Protein AF-A0A807LAR4-F1 (afdb_monomer_lite)

Organism: NCBI:txid1300165

Radius of gyration: 22.68 Å; chains: 1; bounding box: 51×41×65 Å

Sequence (176 aa):
MEKLQLFYNDPLEAGLALFAAALLSIFGAFIKDWLLKLFSVFSKGMKARSVASKKRVFKQARFLLRDPVLLSLFTFRAVRSNLLWVTSNILSILLLVYAQQQISNFNFDSITRMSLFEALFANDAEVTVLFYYTFLGSITFLATLTSGYVSSARNRILYKAYTSRLKKLRAGIELP

pLDDT: mean 70.73, std 15.93, range [33.44, 92.69]

Structure (mmCIF, N/CA/C/O backbone):
data_AF-A0A807LAR4-F1
#
_entry.id   AF-A0A807LAR4-F1
#
loop_
_atom_site.group_PDB
_atom_site.id
_atom_site.type_symbol
_atom_site.label_atom_id
_atom_site.label_alt_id
_atom_site.label_comp_id
_atom_site.label_asym_id
_atom_site.label_entity_id
_atom_site.label_seq_id
_atom_site.pdbx_PDB_ins_code
_atom_site.Cartn_x
_atom_site.Cartn_y
_atom_site.Cartn_z
_atom_site.occupancy
_atom_site.B_iso_or_equiv
_atom_site.auth_seq_id
_atom_site.auth_comp_id
_atom_site.auth_asym_id
_atom_site.auth_atom_id
_atom_site.pdbx_PDB_model_num
ATOM 1 N N . MET A 1 1 ? 28.191 -9.740 -21.269 1.00 39.38 1 MET A N 1
ATOM 2 C CA . MET A 1 1 ? 27.280 -10.903 -21.164 1.00 39.38 1 MET A CA 1
ATOM 3 C C . MET A 1 1 ? 27.239 -11.537 -19.768 1.00 39.38 1 MET A C 1
ATOM 5 O O . MET A 1 1 ? 26.193 -12.059 -19.416 1.00 39.38 1 MET A O 1
ATOM 9 N N . GLU A 1 2 ? 28.273 -11.420 -18.924 1.00 33.44 2 GLU A N 1
ATOM 10 C CA . GLU A 1 2 ? 28.273 -12.012 -17.563 1.00 33.44 2 GLU A CA 1
ATOM 11 C C . GLU A 1 2 ? 27.237 -11.419 -16.584 1.00 33.44 2 GLU A C 1
ATOM 13 O O . GLU A 1 2 ? 26.697 -12.136 -15.751 1.00 33.44 2 GLU A O 1
ATOM 18 N N . LYS A 1 3 ? 26.864 -10.135 -16.703 1.00 36.03 3 LYS A N 1
ATOM 19 C CA . LYS A 1 3 ? 25.886 -9.503 -15.784 1.00 36.03 3 LYS A CA 1
ATOM 20 C C . LYS A 1 3 ? 24.414 -9.826 -16.084 1.00 36.03 3 LYS A C 1
ATOM 22 O O . LYS A 1 3 ? 23.555 -9.580 -15.245 1.00 36.03 3 LYS A O 1
ATOM 27 N N . LEU A 1 4 ? 24.128 -10.389 -17.260 1.00 39.31 4 LEU A N 1
ATOM 28 C CA . LEU A 1 4 ? 22.802 -10.892 -17.649 1.00 39.31 4 LEU A CA 1
ATOM 29 C C . LEU A 1 4 ? 22.648 -12.392 -17.353 1.00 39.31 4 LEU A C 1
ATOM 31 O O . LEU A 1 4 ? 21.528 -12.864 -17.187 1.00 39.31 4 LEU A O 1
ATOM 35 N N . GLN A 1 5 ? 23.761 -13.120 -17.211 1.00 37.16 5 GLN A N 1
ATOM 36 C CA . GLN A 1 5 ? 23.760 -14.512 -16.750 1.00 37.16 5 GLN A CA 1
ATOM 37 C C . GLN A 1 5 ? 23.433 -14.643 -15.255 1.00 37.16 5 GLN A C 1
ATOM 39 O O . GLN A 1 5 ? 22.916 -15.678 -14.847 1.00 37.16 5 GLN A O 1
ATOM 44 N N . LEU A 1 6 ? 23.631 -13.588 -14.453 1.00 42.28 6 LEU A N 1
ATOM 45 C CA . LEU A 1 6 ? 23.269 -13.593 -13.029 1.00 42.28 6 LEU A CA 1
ATOM 46 C C . LEU A 1 6 ? 21.756 -13.788 -12.801 1.00 42.28 6 LEU A C 1
ATOM 48 O O . LEU A 1 6 ? 21.346 -14.504 -11.896 1.00 42.28 6 LEU A O 1
ATOM 52 N N . PHE A 1 7 ? 20.912 -13.220 -13.671 1.00 41.19 7 PHE A N 1
ATOM 53 C CA . PHE A 1 7 ? 19.452 -13.345 -13.549 1.00 41.19 7 PHE A CA 1
ATOM 54 C C . PHE A 1 7 ? 18.892 -14.686 -14.040 1.00 41.19 7 PHE A C 1
ATOM 56 O O . PHE A 1 7 ? 17.749 -15.009 -13.723 1.00 41.19 7 PHE A O 1
ATOM 63 N N . TYR A 1 8 ? 19.669 -15.457 -14.807 1.00 42.44 8 TYR A N 1
ATOM 64 C CA . TYR A 1 8 ? 19.252 -16.767 -15.316 1.00 42.44 8 TYR A CA 1
ATOM 65 C C . TYR A 1 8 ? 19.797 -17.929 -14.468 1.00 42.44 8 TYR A C 1
ATOM 67 O O . TYR A 1 8 ? 19.174 -18.986 -14.425 1.00 42.44 8 TYR A O 1
ATOM 75 N N . ASN A 1 9 ? 20.920 -17.727 -13.765 1.00 41.62 9 ASN A N 1
ATOM 76 C CA . ASN A 1 9 ? 21.595 -18.787 -13.010 1.00 41.62 9 ASN A CA 1
ATOM 77 C C . ASN A 1 9 ? 21.201 -18.868 -11.526 1.00 41.62 9 ASN A C 1
ATOM 79 O O . ASN A 1 9 ? 21.245 -19.965 -10.981 1.00 41.62 9 ASN A O 1
ATOM 83 N N . ASP A 1 10 ? 20.749 -17.778 -10.892 1.00 42.00 10 ASP A N 1
ATOM 84 C CA . ASP A 1 10 ? 20.367 -17.791 -9.472 1.00 42.00 10 ASP A CA 1
ATOM 85 C C . ASP A 1 10 ? 18.949 -17.235 -9.239 1.00 42.00 10 ASP A C 1
ATOM 87 O O . ASP A 1 10 ? 18.764 -16.072 -8.860 1.00 42.00 10 ASP A O 1
ATOM 91 N N . PRO A 1 11 ? 17.895 -18.066 -9.395 1.00 44.12 11 PRO A N 1
ATOM 92 C CA . PRO A 1 11 ? 16.518 -17.692 -9.048 1.00 44.12 11 PRO A CA 1
ATOM 93 C C . PRO A 1 11 ? 16.366 -17.250 -7.580 1.00 44.12 11 PRO A C 1
ATOM 95 O O . PRO A 1 11 ? 15.403 -16.563 -7.234 1.00 44.12 11 PRO A O 1
ATOM 98 N N . LEU A 1 12 ? 17.334 -17.593 -6.723 1.00 38.41 12 LEU A N 1
ATOM 99 C CA . LEU A 1 12 ? 17.445 -17.119 -5.345 1.00 38.41 12 LEU A CA 1
ATOM 100 C C . LEU A 1 12 ? 17.790 -15.629 -5.240 1.00 38.41 12 LEU A C 1
ATOM 102 O O . LEU A 1 12 ? 17.224 -14.961 -4.380 1.00 38.41 12 LEU A O 1
ATOM 106 N N . GLU A 1 13 ? 18.646 -15.077 -6.103 1.00 40.47 13 GLU A N 1
ATOM 107 C CA . GLU A 1 13 ? 18.994 -13.649 -6.079 1.00 40.47 13 GLU A CA 1
ATOM 108 C C . GLU A 1 13 ? 17.882 -12.780 -6.668 1.00 40.47 13 GLU A C 1
ATOM 110 O O . GLU A 1 13 ? 17.536 -11.747 -6.096 1.00 40.47 13 GLU A O 1
ATOM 115 N N . ALA A 1 14 ? 17.244 -13.229 -7.751 1.00 43.12 14 ALA A N 1
ATOM 116 C CA . ALA A 1 14 ? 16.042 -12.584 -8.280 1.00 43.12 14 ALA A CA 1
ATOM 117 C C . ALA A 1 14 ? 14.880 -12.660 -7.270 1.00 43.12 14 ALA A C 1
ATOM 119 O O . ALA A 1 14 ? 14.159 -11.680 -7.059 1.00 43.12 14 ALA A O 1
ATOM 120 N N . GLY A 1 15 ? 14.744 -13.802 -6.586 1.00 39.16 15 GLY A N 1
ATOM 121 C CA . GLY A 1 15 ? 13.824 -13.993 -5.469 1.00 39.16 15 GLY A CA 1
ATOM 122 C C . GLY A 1 15 ? 14.132 -13.063 -4.296 1.00 39.16 15 GLY A C 1
ATOM 123 O O . GLY A 1 15 ? 13.219 -12.424 -3.786 1.00 39.16 15 GLY A O 1
ATOM 124 N N . LEU A 1 16 ? 15.402 -12.912 -3.912 1.00 42.78 16 LEU A N 1
ATOM 125 C CA . LEU A 1 16 ? 15.862 -11.999 -2.861 1.00 42.78 16 LEU A CA 1
ATOM 126 C C . LEU A 1 16 ? 15.694 -10.532 -3.245 1.00 42.78 16 LEU A C 1
ATOM 128 O O . LEU A 1 16 ? 15.330 -9.741 -2.385 1.00 42.78 16 LEU A O 1
ATOM 132 N N . ALA A 1 17 ? 15.889 -10.154 -4.507 1.00 46.84 17 ALA A N 1
ATOM 133 C CA . ALA A 1 17 ? 15.644 -8.801 -4.995 1.00 46.84 17 ALA A CA 1
ATOM 134 C C . ALA A 1 17 ? 14.144 -8.470 -4.989 1.00 46.84 17 ALA A C 1
ATOM 136 O O . ALA A 1 17 ? 13.753 -7.393 -4.541 1.00 46.84 17 ALA A O 1
ATOM 137 N N . LEU A 1 18 ? 13.287 -9.414 -5.392 1.00 48.84 18 LEU A N 1
ATOM 138 C CA . LEU A 1 18 ? 11.831 -9.301 -5.259 1.00 48.84 18 LEU A CA 1
ATOM 139 C C . LEU A 1 18 ? 11.396 -9.267 -3.790 1.00 48.84 18 LEU A C 1
ATOM 141 O O . LEU A 1 18 ? 10.512 -8.491 -3.433 1.00 48.84 18 LEU A O 1
ATOM 145 N N . PHE A 1 19 ? 12.039 -10.049 -2.922 1.00 44.75 19 PHE A N 1
ATOM 146 C CA . PHE A 1 19 ? 11.781 -10.066 -1.484 1.00 44.75 19 PHE A CA 1
ATOM 147 C C . PHE A 1 19 ? 12.266 -8.777 -0.808 1.00 44.75 19 PHE A C 1
ATOM 149 O O . PHE A 1 19 ? 11.570 -8.232 0.042 1.00 44.75 19 PHE A O 1
ATOM 156 N N . ALA A 1 20 ? 13.408 -8.230 -1.225 1.00 47.91 20 ALA A N 1
ATOM 157 C CA . ALA A 1 20 ? 13.960 -6.961 -0.764 1.00 47.91 20 ALA A CA 1
ATOM 158 C C . ALA A 1 20 ? 13.121 -5.778 -1.259 1.00 47.91 20 ALA A C 1
ATOM 160 O O . ALA A 1 20 ? 12.859 -4.859 -0.488 1.00 47.91 20 ALA A O 1
ATOM 161 N N . ALA A 1 21 ? 12.628 -5.820 -2.499 1.00 53.03 21 ALA A N 1
ATOM 162 C CA . ALA A 1 21 ? 11.689 -4.841 -3.037 1.00 53.03 21 ALA A CA 1
ATOM 163 C C . ALA A 1 21 ? 10.324 -4.930 -2.339 1.00 53.03 21 ALA A C 1
ATOM 165 O O . ALA A 1 21 ? 9.753 -3.902 -1.980 1.00 53.03 21 ALA A O 1
ATOM 166 N N . ALA A 1 22 ? 9.827 -6.137 -2.049 1.00 50.44 22 ALA A N 1
ATOM 167 C CA . ALA A 1 22 ? 8.629 -6.350 -1.241 1.00 50.44 22 ALA A CA 1
ATOM 168 C C . ALA A 1 22 ? 8.824 -5.864 0.206 1.00 50.44 22 ALA A C 1
ATOM 170 O O . ALA A 1 22 ? 7.928 -5.230 0.762 1.00 50.44 22 ALA A O 1
ATOM 171 N N . LEU A 1 23 ? 10.001 -6.075 0.802 1.00 44.38 23 LEU A N 1
ATOM 172 C CA . LEU A 1 23 ? 10.368 -5.540 2.114 1.00 44.38 23 LEU A CA 1
ATOM 173 C C . LEU A 1 23 ? 10.438 -4.011 2.084 1.00 44.38 23 LEU A C 1
ATOM 175 O O . LEU A 1 23 ? 9.785 -3.375 2.904 1.00 44.38 23 LEU A O 1
ATOM 179 N N . LEU A 1 24 ? 11.125 -3.398 1.118 1.00 53.25 24 LEU A N 1
ATOM 180 C CA . LEU A 1 24 ? 11.156 -1.942 0.902 1.00 53.25 24 LEU A CA 1
ATOM 181 C C . LEU A 1 24 ? 9.747 -1.366 0.688 1.00 53.25 24 LEU A C 1
ATOM 183 O O . LEU A 1 24 ? 9.411 -0.308 1.223 1.00 53.25 24 LEU A O 1
ATOM 187 N N . SER A 1 25 ? 8.888 -2.107 -0.010 1.00 51.38 25 SER A N 1
ATOM 188 C CA . SER A 1 25 ? 7.476 -1.800 -0.224 1.00 51.38 25 SER A CA 1
ATOM 189 C C . SER A 1 25 ? 6.682 -1.839 1.095 1.00 51.38 25 SER A C 1
ATOM 191 O O . SER A 1 25 ? 5.935 -0.905 1.399 1.00 51.38 25 SER A O 1
ATOM 193 N N . ILE A 1 26 ? 6.898 -2.848 1.950 1.00 50.59 26 ILE A N 1
ATOM 194 C CA . ILE A 1 26 ? 6.344 -2.933 3.317 1.00 50.59 26 ILE A CA 1
ATOM 195 C C . ILE A 1 26 ? 6.881 -1.789 4.200 1.00 50.59 26 ILE A C 1
ATOM 197 O O . ILE A 1 26 ? 6.123 -1.171 4.959 1.00 50.59 26 ILE A O 1
ATOM 201 N N . PHE A 1 27 ? 8.160 -1.437 4.057 1.00 46.22 27 PHE A N 1
ATOM 202 C CA . PHE A 1 27 ? 8.804 -0.343 4.780 1.00 46.22 27 PHE A CA 1
ATOM 203 C C . PHE A 1 27 ? 8.335 1.043 4.326 1.00 46.22 27 PHE A C 1
ATOM 205 O O . PHE A 1 27 ? 8.424 1.970 5.122 1.00 46.22 27 PHE A O 1
ATOM 212 N N . GLY A 1 28 ? 7.733 1.224 3.147 1.00 50.94 28 GLY A N 1
ATOM 213 C CA . GLY A 1 28 ? 7.197 2.525 2.711 1.00 50.94 28 GLY A CA 1
ATOM 214 C C . GLY A 1 28 ? 6.142 3.115 3.666 1.00 50.94 28 GLY A C 1
ATOM 215 O O . GLY A 1 28 ? 6.111 4.323 3.925 1.00 50.94 28 GLY A O 1
ATOM 216 N N . ALA A 1 29 ? 5.315 2.264 4.284 1.00 52.81 29 ALA A N 1
ATOM 217 C CA . ALA A 1 29 ? 4.370 2.681 5.324 1.00 52.81 29 ALA A CA 1
ATOM 218 C C . ALA A 1 29 ? 5.070 3.052 6.646 1.00 52.81 29 ALA A C 1
ATOM 220 O O . ALA A 1 29 ? 4.631 3.976 7.337 1.00 52.81 29 ALA A O 1
ATOM 221 N N . PHE A 1 30 ? 6.162 2.353 6.969 1.00 51.50 30 PHE A N 1
ATOM 222 C CA . PHE A 1 30 ? 6.980 2.571 8.160 1.00 51.50 30 PHE A CA 1
ATOM 223 C C . PHE A 1 30 ? 7.825 3.845 8.036 1.00 51.50 30 PHE A C 1
ATOM 225 O O . PHE A 1 30 ? 7.841 4.650 8.960 1.00 51.50 30 PHE A O 1
ATOM 232 N N . ILE A 1 31 ? 8.432 4.085 6.871 1.00 57.72 31 ILE A N 1
ATOM 233 C CA . ILE A 1 31 ? 9.234 5.266 6.528 1.00 57.72 31 ILE A CA 1
ATOM 234 C C . ILE A 1 31 ? 8.385 6.526 6.621 1.00 57.72 31 ILE A C 1
ATOM 236 O O . ILE A 1 31 ? 8.815 7.499 7.224 1.00 57.72 31 ILE A O 1
ATOM 240 N N . LYS A 1 32 ? 7.148 6.519 6.112 1.00 61.94 32 LYS A N 1
ATOM 241 C CA . LYS A 1 32 ? 6.257 7.680 6.239 1.00 61.94 32 LYS A CA 1
ATOM 242 C C . LYS A 1 32 ? 5.935 8.010 7.699 1.00 61.94 32 LYS A C 1
ATOM 244 O O . LYS A 1 32 ? 5.949 9.179 8.076 1.00 61.94 32 LYS A O 1
ATOM 249 N N . ASP A 1 33 ? 5.636 7.006 8.521 1.00 58.44 33 ASP A N 1
ATOM 250 C CA . ASP A 1 33 ? 5.311 7.213 9.938 1.00 58.44 33 ASP A CA 1
ATOM 251 C C . ASP A 1 33 ? 6.557 7.534 10.778 1.00 58.44 33 ASP A C 1
ATOM 253 O O . ASP A 1 33 ? 6.463 8.287 11.750 1.00 58.44 33 ASP A O 1
ATOM 257 N N . TRP A 1 34 ? 7.722 7.024 10.379 1.00 60.28 34 TRP A N 1
ATOM 258 C CA . TRP A 1 34 ? 9.025 7.352 10.946 1.00 60.28 34 TRP A CA 1
ATOM 259 C C . TRP A 1 34 ? 9.451 8.775 10.583 1.00 60.28 34 TRP A C 1
ATOM 261 O O . TRP A 1 34 ? 9.736 9.543 11.490 1.00 60.28 34 TRP A O 1
ATOM 271 N N . LEU A 1 35 ? 9.361 9.185 9.314 1.00 61.16 35 LEU A N 1
ATOM 272 C CA . LEU A 1 35 ? 9.586 10.561 8.8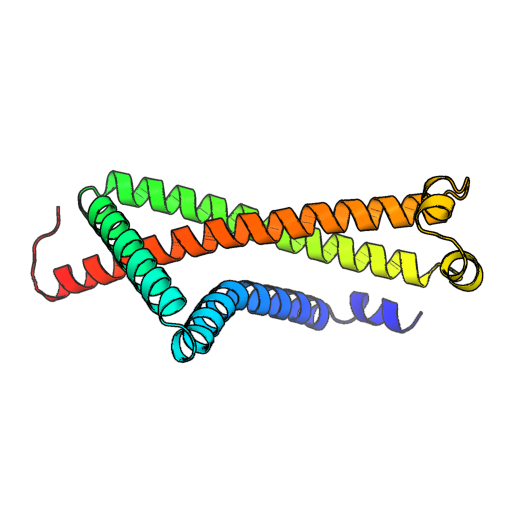55 1.00 61.16 35 LEU A CA 1
ATOM 273 C C . LEU A 1 35 ? 8.617 11.528 9.532 1.00 61.16 35 LEU A C 1
ATOM 275 O O . LEU A 1 35 ? 9.032 12.562 10.038 1.00 61.16 35 LEU A O 1
ATOM 279 N N . LEU A 1 36 ? 7.326 11.191 9.619 1.00 63.81 36 LEU A N 1
ATOM 280 C CA . LEU A 1 36 ? 6.361 12.016 10.346 1.00 63.81 36 LEU A CA 1
ATOM 281 C C . LEU A 1 36 ? 6.702 12.116 11.834 1.00 63.81 36 LEU A C 1
ATOM 283 O O . LEU A 1 36 ? 6.510 13.185 12.402 1.00 63.81 36 LEU A O 1
ATOM 287 N N . LYS A 1 37 ? 7.204 11.052 12.474 1.00 62.31 37 LYS A N 1
ATOM 288 C CA . LYS A 1 37 ? 7.715 11.120 13.852 1.00 62.31 37 LYS A CA 1
ATOM 289 C C . LYS A 1 37 ? 8.956 12.007 13.937 1.00 62.31 37 LYS A C 1
ATOM 291 O O . LYS A 1 37 ? 8.966 12.895 14.784 1.00 62.31 37 LYS A O 1
ATOM 296 N N . LEU A 1 38 ? 9.924 11.822 13.042 1.00 61.94 38 LEU A N 1
ATOM 297 C CA . LEU A 1 38 ? 11.171 12.582 12.966 1.00 61.94 38 LEU A CA 1
ATOM 298 C C . LEU A 1 38 ? 10.876 14.078 12.822 1.00 61.94 38 LEU A C 1
ATOM 300 O O . LEU A 1 38 ? 11.250 14.881 13.668 1.00 61.94 38 LEU A O 1
ATOM 304 N N . PHE A 1 39 ? 10.076 14.448 11.825 1.00 57.81 39 PHE A N 1
ATOM 305 C CA . PHE A 1 39 ? 9.687 15.831 11.579 1.00 57.81 39 PHE A CA 1
ATOM 306 C C . PHE A 1 39 ? 8.689 16.379 12.608 1.00 57.81 39 PHE A C 1
ATOM 308 O O . PHE A 1 39 ? 8.624 17.589 12.827 1.00 57.81 39 PHE A O 1
ATOM 315 N N . SER A 1 40 ? 7.922 15.521 13.293 1.00 56.62 40 SER A N 1
ATOM 316 C CA . SER A 1 40 ? 7.081 15.971 14.407 1.00 56.62 40 SER A CA 1
ATOM 317 C C . SER A 1 40 ? 7.898 16.446 15.603 1.00 56.62 40 SER A C 1
ATOM 319 O O . SER A 1 40 ? 7.371 17.227 16.384 1.00 56.62 40 SER A O 1
ATOM 321 N N . VAL A 1 41 ? 9.165 16.045 15.751 1.00 62.78 41 VAL A N 1
ATOM 322 C CA . VAL A 1 41 ? 10.055 16.614 16.777 1.00 62.78 41 VAL A CA 1
ATOM 323 C C . VAL A 1 41 ? 10.314 18.098 16.493 1.00 62.78 41 VAL A C 1
ATOM 325 O O . VAL A 1 41 ? 10.309 18.899 17.424 1.00 62.78 41 VAL A O 1
ATOM 328 N N . PHE A 1 42 ? 10.404 18.476 15.215 1.00 64.31 42 PHE A N 1
ATOM 329 C CA . PHE A 1 42 ? 10.797 19.818 14.776 1.00 64.31 42 PHE A CA 1
ATOM 330 C C . PHE A 1 42 ? 9.629 20.778 14.488 1.00 64.31 42 PHE A C 1
ATOM 332 O O . PHE A 1 42 ? 9.830 21.988 14.489 1.00 64.31 42 PHE A O 1
ATOM 339 N N . SER A 1 43 ? 8.397 20.294 14.269 1.00 71.88 43 SER A N 1
ATOM 340 C CA . SER A 1 43 ? 7.269 21.161 13.881 1.00 71.88 43 SER A CA 1
ATOM 341 C C . SER A 1 43 ? 5.968 20.898 14.649 1.00 71.88 43 SER A C 1
ATOM 343 O O . SER A 1 43 ? 5.379 19.811 14.589 1.00 71.88 43 SER A O 1
ATOM 345 N N . LYS A 1 44 ? 5.438 21.948 15.303 1.00 73.62 44 LYS A N 1
ATOM 346 C CA . LYS A 1 44 ? 4.109 21.945 15.955 1.00 73.62 44 LYS A CA 1
ATOM 347 C C . LYS A 1 44 ? 2.981 21.622 14.962 1.00 73.62 44 LYS A C 1
ATOM 349 O O . LYS A 1 44 ? 2.056 20.885 15.304 1.00 73.62 44 LYS A O 1
ATOM 354 N N . GLY A 1 45 ? 3.085 22.095 13.716 1.00 73.94 45 GLY A N 1
ATOM 355 C CA . GLY A 1 45 ? 2.102 21.816 12.662 1.00 73.94 45 GLY A CA 1
ATOM 356 C C . GLY A 1 45 ? 2.057 20.336 12.269 1.00 73.94 45 GLY A C 1
ATOM 357 O O . GLY A 1 45 ? 0.981 19.765 12.068 1.00 73.94 45 GLY A O 1
ATOM 358 N N . MET A 1 46 ? 3.213 19.669 12.240 1.00 71.00 46 MET A N 1
ATOM 359 C CA . MET A 1 46 ? 3.290 18.236 11.940 1.00 71.00 46 MET A CA 1
ATOM 360 C C . MET A 1 46 ? 2.792 17.370 13.100 1.00 71.00 46 MET A C 1
ATOM 362 O O . MET A 1 46 ? 2.095 16.378 12.858 1.00 71.00 46 MET A O 1
ATOM 366 N N . LYS A 1 47 ? 3.029 17.785 14.356 1.00 73.81 47 LYS A N 1
ATOM 367 C CA . LYS A 1 47 ? 2.382 17.173 15.534 1.00 73.81 47 LYS A CA 1
ATOM 368 C C . LYS A 1 47 ? 0.854 17.235 15.423 1.00 73.81 47 LYS A C 1
ATOM 370 O O . LYS A 1 47 ? 0.196 16.204 15.571 1.00 73.81 47 LYS A O 1
ATOM 375 N N . ALA A 1 48 ? 0.290 18.400 15.095 1.00 79.44 48 ALA A N 1
ATOM 376 C CA . ALA A 1 48 ? -1.158 18.574 14.953 1.00 79.44 48 ALA A CA 1
ATOM 377 C C . ALA A 1 48 ? -1.755 17.669 13.856 1.00 79.44 48 ALA A C 1
ATOM 379 O O . ALA A 1 48 ? -2.746 16.972 14.096 1.00 79.44 48 ALA A O 1
ATOM 380 N N . ARG A 1 49 ? -1.111 17.590 12.681 1.00 78.56 49 ARG A N 1
ATOM 381 C CA . ARG A 1 49 ? -1.527 16.689 11.587 1.00 78.56 49 ARG A CA 1
ATOM 382 C C . ARG A 1 49 ? -1.477 15.212 11.989 1.00 78.56 49 ARG A C 1
ATOM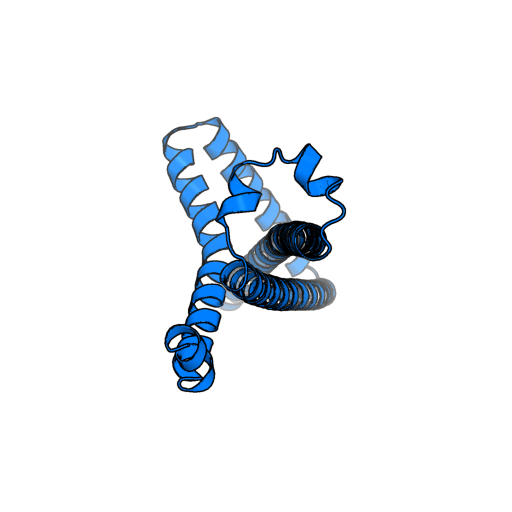 384 O O . ARG A 1 49 ? -2.405 14.464 11.681 1.00 78.56 49 ARG A O 1
ATOM 391 N N . SER A 1 50 ? -0.436 14.791 12.709 1.00 77.81 50 SER A N 1
ATOM 392 C CA . SER A 1 50 ? -0.310 13.417 13.215 1.00 77.81 50 SER A CA 1
ATOM 393 C C . SER A 1 50 ? -1.452 13.055 14.172 1.00 77.81 50 SER A C 1
ATOM 395 O O . SER A 1 50 ? -2.090 12.010 14.021 1.00 77.81 50 SER A O 1
ATOM 397 N N . VAL A 1 51 ? -1.783 13.946 15.114 1.00 83.12 51 VAL A N 1
ATOM 398 C CA . VAL A 1 51 ? -2.900 13.750 16.054 1.00 83.12 51 VAL A CA 1
ATOM 399 C C . VAL A 1 51 ? -4.241 13.686 15.321 1.00 83.12 51 VAL A C 1
ATOM 401 O O . VAL A 1 51 ? -5.038 12.783 15.588 1.00 83.12 51 VAL A O 1
ATOM 404 N N . ALA A 1 52 ? -4.489 14.589 14.370 1.00 84.38 52 ALA A N 1
ATOM 405 C CA . ALA A 1 52 ? -5.714 14.592 13.571 1.00 84.38 52 ALA A CA 1
ATOM 406 C C . ALA A 1 52 ? -5.880 13.291 12.764 1.00 84.38 52 ALA A C 1
ATOM 408 O O . ALA A 1 52 ? -6.958 12.693 12.763 1.00 84.38 52 ALA A O 1
ATOM 409 N N . SER A 1 53 ? -4.798 12.803 12.149 1.00 82.06 53 SER A N 1
ATOM 410 C CA . SER A 1 53 ? -4.780 11.525 11.429 1.00 82.06 53 SER A CA 1
ATOM 411 C C . SER A 1 53 ? -5.122 10.348 12.350 1.00 82.06 53 SER A C 1
ATOM 413 O O . SER A 1 53 ? -6.035 9.573 12.057 1.00 82.06 53 SER A O 1
ATOM 415 N N . LYS A 1 54 ? -4.485 10.262 13.528 1.00 83.62 54 LYS A N 1
ATOM 416 C CA . LYS A 1 54 ? -4.784 9.223 14.530 1.00 83.62 54 LYS A CA 1
ATOM 417 C C . LYS A 1 54 ? -6.246 9.258 14.980 1.00 83.62 54 LYS A C 1
ATOM 419 O O . LYS A 1 54 ? -6.878 8.204 15.064 1.00 83.62 54 LYS A O 1
ATOM 424 N N . LYS A 1 55 ? -6.802 10.451 15.232 1.00 88.31 55 LYS A N 1
ATOM 425 C CA . LYS A 1 55 ? -8.224 10.623 15.583 1.00 88.31 55 LYS A CA 1
ATOM 426 C C . LYS A 1 55 ? -9.144 10.120 14.467 1.00 88.31 55 LYS A C 1
ATOM 428 O O . LYS A 1 55 ? -10.107 9.411 14.756 1.00 88.31 55 LYS A O 1
ATOM 433 N N . ARG A 1 56 ? -8.836 10.426 13.201 1.00 88.81 56 ARG A N 1
ATOM 434 C CA . ARG A 1 56 ? -9.613 9.956 12.040 1.00 88.81 56 ARG A CA 1
ATOM 435 C C . ARG A 1 56 ? -9.597 8.430 11.929 1.00 88.81 56 ARG A C 1
ATOM 437 O O . ARG A 1 56 ? -10.669 7.833 11.844 1.00 88.81 56 ARG A O 1
ATOM 444 N N . VAL A 1 57 ? -8.418 7.807 12.009 1.00 88.12 57 VAL A N 1
ATOM 445 C CA . VAL A 1 57 ? -8.270 6.339 11.976 1.00 88.12 57 VAL A CA 1
ATOM 446 C C . VAL A 1 57 ? -9.071 5.690 13.101 1.00 88.12 57 VAL A C 1
ATOM 448 O O . VAL A 1 57 ? -9.787 4.718 12.879 1.00 88.12 57 VAL A O 1
ATOM 451 N N . PHE A 1 58 ? -9.012 6.253 14.307 1.00 89.38 58 PHE A N 1
ATOM 452 C CA . PHE A 1 58 ? -9.757 5.737 15.449 1.00 89.38 58 PHE A CA 1
ATOM 453 C C . PHE A 1 58 ? -11.279 5.843 15.275 1.00 89.38 58 PHE A C 1
ATOM 455 O O . PHE A 1 58 ? -11.996 4.898 15.601 1.00 89.38 58 PHE A O 1
ATOM 462 N N . LYS A 1 59 ? -11.777 6.962 14.729 1.00 90.06 59 LYS A N 1
ATOM 463 C CA . LYS A 1 59 ? -13.207 7.149 14.431 1.00 90.06 59 LYS A CA 1
ATOM 464 C C . LYS A 1 59 ? -13.698 6.124 13.404 1.00 90.06 59 LYS A C 1
ATOM 466 O O . LYS A 1 59 ? -14.740 5.513 13.617 1.00 90.06 59 LYS A O 1
ATOM 471 N N . GLN A 1 60 ? -12.929 5.898 12.340 1.00 90.12 60 GLN A N 1
ATOM 472 C CA . GLN A 1 60 ? -13.251 4.908 11.307 1.00 90.12 60 GLN A CA 1
ATOM 473 C C . GLN A 1 60 ? -13.199 3.475 11.845 1.00 90.12 60 GLN A C 1
ATOM 475 O O . GLN A 1 60 ? -14.124 2.705 11.614 1.00 90.12 60 GLN A O 1
ATOM 480 N N . ALA A 1 61 ? -12.180 3.133 12.634 1.00 89.31 61 ALA A N 1
ATOM 481 C CA . ALA A 1 61 ? -12.084 1.823 13.272 1.00 89.31 61 ALA A CA 1
ATOM 482 C C . ALA A 1 61 ? -13.265 1.553 14.219 1.00 89.31 61 ALA A C 1
ATOM 484 O O . ALA A 1 61 ? -13.835 0.468 14.198 1.00 89.31 61 ALA A O 1
ATOM 485 N N . ARG A 1 62 ? -13.681 2.547 15.020 1.00 89.50 62 ARG A N 1
ATOM 486 C CA . ARG A 1 62 ? -14.875 2.427 15.872 1.00 89.50 62 ARG A CA 1
ATOM 487 C C . ARG A 1 62 ? -16.153 2.232 15.067 1.00 89.50 62 ARG A C 1
ATOM 489 O O . ARG A 1 62 ? -16.999 1.468 15.507 1.00 89.50 62 ARG A O 1
ATOM 496 N N . PHE A 1 63 ? -16.295 2.922 13.937 1.00 90.38 63 PHE A N 1
ATOM 497 C CA . PHE A 1 63 ? -17.443 2.753 13.048 1.00 90.38 63 PHE A CA 1
ATOM 498 C C . PHE A 1 63 ? -17.514 1.324 12.498 1.00 90.38 63 PHE A C 1
ATOM 500 O O . PHE A 1 63 ? -18.556 0.692 12.605 1.00 90.38 63 PHE A O 1
ATOM 507 N N . LEU A 1 64 ? -16.389 0.782 12.022 1.00 89.88 64 LEU A N 1
ATOM 508 C CA . LEU A 1 64 ? -16.317 -0.591 11.508 1.00 89.88 64 LEU A CA 1
ATOM 509 C C . LEU A 1 64 ? -16.591 -1.656 12.576 1.00 89.88 64 LEU A C 1
ATOM 511 O O . LEU A 1 64 ? -17.082 -2.724 12.254 1.00 89.88 64 LEU A O 1
ATOM 515 N N . LEU A 1 65 ? -16.285 -1.383 13.845 1.00 87.19 65 LEU A N 1
ATOM 516 C CA . LEU A 1 65 ? -16.553 -2.322 14.938 1.00 87.19 65 LEU A CA 1
ATOM 517 C C . LEU A 1 65 ? -18.020 -2.392 15.369 1.00 87.19 65 LEU A C 1
ATOM 519 O O . LEU A 1 65 ? -18.337 -3.231 16.206 1.00 87.19 65 LEU A O 1
ATOM 523 N N . ARG A 1 66 ? -18.886 -1.497 14.881 1.00 86.81 66 ARG A N 1
ATOM 524 C CA . ARG A 1 66 ? -20.316 -1.519 15.222 1.00 86.81 66 ARG A CA 1
ATOM 525 C C . ARG A 1 66 ? -21.087 -2.591 14.462 1.00 86.81 66 ARG A C 1
ATOM 527 O O . ARG A 1 66 ? -22.119 -3.013 14.956 1.00 86.81 66 ARG A O 1
ATOM 534 N N . ASP A 1 67 ? -20.598 -2.985 13.290 1.00 87.88 67 ASP A N 1
ATOM 535 C CA . ASP A 1 67 ? -21.283 -3.916 12.401 1.00 87.88 67 ASP A CA 1
ATOM 536 C C . ASP A 1 67 ? -20.262 -4.897 11.786 1.00 87.88 67 ASP A C 1
ATOM 538 O O . ASP A 1 67 ? -19.350 -4.467 11.061 1.00 87.88 67 ASP A O 1
ATOM 542 N N . PRO A 1 68 ? -20.382 -6.210 12.059 1.00 85.06 68 PRO A N 1
ATOM 543 C CA . PRO A 1 68 ? -19.473 -7.215 11.518 1.00 85.06 68 PRO A CA 1
ATOM 544 C C . PRO A 1 68 ? -19.522 -7.307 9.984 1.00 85.06 68 PRO A C 1
ATOM 546 O O . PRO A 1 68 ? -18.493 -7.596 9.363 1.00 85.06 68 PRO A O 1
ATOM 549 N N . VAL A 1 69 ? -20.660 -7.002 9.352 1.00 90.19 69 VAL A N 1
ATOM 550 C CA . VAL A 1 69 ? -20.811 -7.002 7.890 1.00 90.19 69 VAL A CA 1
ATOM 551 C C . VAL A 1 69 ? -19.974 -5.880 7.283 1.00 90.19 69 VAL A C 1
ATOM 553 O O . VAL A 1 69 ? -19.184 -6.126 6.368 1.00 90.19 69 VAL A O 1
ATOM 556 N N . LEU A 1 70 ? -20.045 -4.666 7.836 1.00 90.50 70 LEU A N 1
ATOM 557 C CA . LEU A 1 70 ? -19.214 -3.544 7.386 1.00 90.50 70 LEU A CA 1
ATOM 558 C C . LEU A 1 70 ? -17.721 -3.827 7.560 1.00 90.50 70 LEU A C 1
ATOM 560 O O . LEU A 1 70 ? -16.930 -3.485 6.676 1.00 90.50 70 LEU A O 1
ATOM 564 N N . LEU A 1 71 ? -17.330 -4.467 8.666 1.00 90.25 71 LEU A N 1
ATOM 565 C CA . LEU A 1 71 ? -15.946 -4.883 8.877 1.00 90.25 71 LEU A CA 1
ATOM 566 C C . LEU A 1 71 ? -15.497 -5.872 7.793 1.00 90.25 71 LEU A C 1
ATOM 568 O O . LEU A 1 71 ? -14.438 -5.669 7.203 1.00 90.25 71 LEU A O 1
ATOM 572 N N . SER A 1 72 ? -16.307 -6.889 7.486 1.00 89.56 72 SER A N 1
ATOM 573 C CA . SER A 1 72 ? -15.987 -7.892 6.460 1.00 89.56 72 SER A CA 1
ATOM 574 C C . SER A 1 72 ? -15.849 -7.281 5.057 1.00 89.56 72 SER A C 1
ATOM 576 O O . SER A 1 72 ? -14.845 -7.507 4.376 1.00 89.56 72 SER A O 1
ATOM 578 N N . LEU A 1 73 ? -16.782 -6.407 4.659 1.00 92.69 73 LEU A N 1
ATOM 579 C CA . LEU A 1 73 ? -16.742 -5.682 3.386 1.00 92.69 73 LEU A CA 1
ATOM 580 C C . LEU A 1 73 ? -15.514 -4.774 3.295 1.00 92.69 73 LEU A C 1
ATOM 582 O O . LEU A 1 73 ? -14.869 -4.679 2.246 1.00 92.69 73 LEU A O 1
ATOM 586 N N . PHE A 1 74 ? -15.170 -4.097 4.392 1.00 92.38 74 PHE A N 1
ATOM 587 C CA . PHE A 1 74 ? -13.984 -3.252 4.446 1.00 92.38 74 PHE A CA 1
ATOM 588 C C . PHE A 1 74 ? -12.697 -4.079 4.341 1.00 92.38 74 PHE A C 1
ATOM 590 O O . PHE A 1 74 ? -11.778 -3.672 3.628 1.00 92.38 74 PHE A O 1
ATOM 597 N N . THR A 1 75 ? -12.645 -5.255 4.971 1.00 89.69 75 THR A N 1
ATOM 598 C CA . THR A 1 75 ? -11.530 -6.202 4.842 1.00 89.69 75 THR A CA 1
ATOM 599 C C . THR A 1 75 ? -11.376 -6.687 3.405 1.00 89.69 75 THR A C 1
ATOM 601 O O . THR A 1 75 ? -10.278 -6.594 2.861 1.00 89.69 75 THR A O 1
ATOM 604 N N . PHE A 1 76 ? -12.459 -7.084 2.732 1.00 92.50 76 PHE A N 1
ATOM 605 C CA . PHE A 1 76 ? -12.407 -7.481 1.320 1.00 92.50 76 PHE A CA 1
ATOM 606 C C . PHE A 1 76 ? -11.875 -6.352 0.424 1.00 92.50 76 PHE A C 1
ATOM 608 O O . PHE A 1 76 ? -10.986 -6.542 -0.409 1.00 92.50 76 PHE A O 1
ATOM 615 N N . ARG A 1 77 ? -12.351 -5.122 0.650 1.00 89.69 77 ARG A N 1
ATOM 616 C CA . ARG A 1 77 ? -11.850 -3.926 -0.040 1.00 89.69 77 ARG A CA 1
ATOM 617 C C . ARG A 1 77 ? -10.369 -3.661 0.247 1.00 89.69 77 ARG A C 1
ATOM 619 O O . ARG A 1 77 ? -9.666 -3.170 -0.639 1.00 89.69 77 ARG A O 1
ATOM 626 N N . ALA A 1 78 ? -9.884 -3.920 1.458 1.00 88.00 78 ALA A N 1
ATOM 627 C CA . ALA A 1 78 ? -8.469 -3.782 1.792 1.00 88.00 78 ALA A CA 1
ATOM 628 C C . ALA A 1 78 ? -7.618 -4.841 1.083 1.00 88.00 78 ALA A C 1
ATOM 630 O O . ALA A 1 78 ? -6.615 -4.482 0.475 1.00 88.00 78 ALA A O 1
ATOM 631 N N . VAL A 1 79 ? -8.066 -6.100 1.059 1.00 86.69 79 VAL A N 1
ATOM 632 C CA . VAL A 1 79 ? -7.407 -7.190 0.322 1.00 86.69 79 VAL A CA 1
ATOM 633 C C . VAL A 1 79 ? -7.305 -6.856 -1.164 1.00 86.69 79 VAL A C 1
ATOM 635 O O . VAL A 1 79 ? -6.207 -6.883 -1.709 1.00 86.69 79 VAL A O 1
ATOM 638 N N . ARG A 1 80 ? -8.400 -6.421 -1.804 1.00 86.88 80 ARG A N 1
ATOM 639 C CA . ARG A 1 80 ? -8.371 -5.964 -3.206 1.00 86.88 80 ARG A CA 1
ATOM 640 C C . ARG A 1 80 ? -7.347 -4.847 -3.432 1.00 86.88 80 ARG A C 1
ATOM 642 O O . ARG A 1 80 ? -6.636 -4.858 -4.429 1.00 86.88 80 ARG A O 1
ATOM 649 N N . SER A 1 81 ? -7.262 -3.881 -2.515 1.00 86.75 81 SER A N 1
ATOM 650 C CA . SER A 1 81 ? -6.285 -2.789 -2.609 1.00 86.75 81 SER A CA 1
ATOM 651 C C . SER A 1 81 ? -4.844 -3.274 -2.450 1.00 86.75 81 SER A C 1
ATOM 653 O O . SER A 1 81 ? -3.961 -2.734 -3.109 1.00 86.75 81 SER A O 1
ATOM 655 N N . ASN A 1 82 ? -4.603 -4.257 -1.581 1.00 82.00 82 ASN A N 1
ATOM 656 C CA . ASN A 1 82 ? -3.287 -4.864 -1.397 1.00 82.00 82 ASN A CA 1
ATOM 657 C C . ASN A 1 82 ? -2.878 -5.649 -2.645 1.00 82.00 82 ASN A C 1
ATOM 659 O O . ASN A 1 82 ? -1.752 -5.494 -3.095 1.00 82.00 82 ASN A O 1
ATOM 663 N N . LEU A 1 83 ? -3.797 -6.419 -3.238 1.00 83.25 83 LEU A N 1
ATOM 664 C CA . LEU A 1 83 ? -3.548 -7.139 -4.488 1.00 83.25 83 LEU A CA 1
ATOM 665 C C . LEU A 1 83 ? -3.147 -6.179 -5.608 1.00 83.25 83 LEU A C 1
ATOM 667 O O . LEU A 1 83 ? -2.101 -6.378 -6.213 1.00 83.25 83 LEU A O 1
ATOM 671 N N . LEU A 1 84 ? -3.912 -5.100 -5.814 1.00 85.44 84 LEU A N 1
ATOM 672 C CA . LEU A 1 84 ? -3.591 -4.083 -6.821 1.00 85.44 84 LEU A CA 1
ATOM 673 C C . LEU A 1 84 ? -2.199 -3.473 -6.614 1.00 85.44 84 LEU A C 1
ATOM 675 O O . LEU A 1 84 ? -1.452 -3.305 -7.574 1.00 85.44 84 LEU A O 1
ATOM 679 N N . TRP A 1 85 ? -1.843 -3.174 -5.365 1.00 84.69 85 TRP A N 1
ATOM 680 C CA . TRP A 1 85 ? -0.536 -2.613 -5.030 1.00 84.69 85 TRP A CA 1
ATOM 681 C C . TRP A 1 85 ? 0.620 -3.602 -5.236 1.00 84.69 85 TRP A C 1
ATOM 683 O O . TRP A 1 85 ? 1.690 -3.222 -5.707 1.00 84.69 85 TRP A O 1
ATOM 693 N N . VAL A 1 86 ? 0.417 -4.881 -4.913 1.00 82.06 86 VAL A N 1
ATOM 694 C CA . VAL A 1 86 ? 1.411 -5.931 -5.176 1.00 82.06 86 VAL A CA 1
ATOM 695 C C . VAL A 1 86 ? 1.593 -6.111 -6.682 1.00 82.06 86 VAL A C 1
ATOM 697 O O . VAL A 1 86 ? 2.723 -6.106 -7.161 1.00 82.06 86 VAL A O 1
ATOM 700 N N . THR A 1 87 ? 0.501 -6.184 -7.447 1.00 83.19 87 THR A N 1
ATOM 701 C CA . THR A 1 87 ? 0.574 -6.315 -8.908 1.00 83.19 87 THR A CA 1
ATOM 702 C C . THR A 1 87 ? 1.240 -5.110 -9.568 1.00 83.19 87 THR A C 1
ATOM 704 O O . THR A 1 87 ? 2.049 -5.293 -10.473 1.00 83.19 87 THR A O 1
ATOM 707 N N . SER A 1 88 ? 0.962 -3.884 -9.103 1.00 79.88 88 SER A N 1
ATOM 708 C CA . SER A 1 88 ? 1.585 -2.680 -9.662 1.00 79.88 88 SER A CA 1
ATOM 709 C C . SER A 1 88 ? 3.079 -2.615 -9.349 1.00 79.88 88 SER A C 1
ATOM 711 O O . SER A 1 88 ? 3.856 -2.230 -10.216 1.00 79.88 88 SER A O 1
ATOM 713 N N . ASN A 1 89 ? 3.491 -3.045 -8.150 1.00 79.25 89 ASN A N 1
ATOM 714 C CA . ASN A 1 89 ? 4.903 -3.169 -7.788 1.00 79.25 89 ASN A CA 1
ATOM 715 C C . ASN A 1 89 ? 5.636 -4.156 -8.699 1.00 79.25 89 ASN A C 1
ATOM 717 O O . ASN A 1 89 ? 6.685 -3.816 -9.234 1.00 79.25 89 ASN A O 1
ATOM 721 N N . ILE A 1 90 ? 5.079 -5.357 -8.900 1.00 81.25 90 ILE A N 1
ATOM 722 C CA . ILE A 1 90 ? 5.686 -6.375 -9.770 1.00 81.25 90 ILE A CA 1
ATOM 723 C C . ILE A 1 90 ? 5.848 -5.821 -11.190 1.00 81.25 90 ILE A C 1
ATOM 725 O O . ILE A 1 90 ? 6.942 -5.875 -11.743 1.00 81.25 90 ILE A O 1
ATOM 729 N N . LEU A 1 91 ? 4.794 -5.220 -11.750 1.00 81.06 91 LEU A N 1
ATOM 730 C CA . LEU A 1 91 ? 4.841 -4.573 -13.066 1.00 81.06 91 LEU A CA 1
ATOM 731 C C . LEU A 1 91 ? 5.897 -3.465 -13.138 1.00 81.06 91 LEU A C 1
ATOM 733 O O . LEU A 1 91 ? 6.650 -3.404 -14.105 1.00 81.06 91 LEU A O 1
ATOM 737 N N . SER A 1 92 ? 5.974 -2.613 -12.115 1.00 77.50 92 SER A N 1
ATOM 738 C CA . SER A 1 92 ? 6.952 -1.526 -12.051 1.00 77.50 92 SER A CA 1
ATOM 739 C C . SER A 1 92 ? 8.388 -2.053 -12.023 1.00 77.50 92 SER A C 1
ATOM 741 O O . SER A 1 92 ? 9.242 -1.484 -12.695 1.00 77.50 92 SER A O 1
ATOM 743 N N . ILE A 1 93 ? 8.657 -3.131 -11.281 1.00 78.06 93 ILE A N 1
ATOM 744 C CA . ILE A 1 93 ? 9.982 -3.765 -11.222 1.00 78.06 93 ILE A CA 1
ATOM 745 C C . ILE A 1 93 ? 10.333 -4.380 -12.577 1.00 78.06 93 ILE A C 1
ATOM 747 O O . ILE A 1 93 ? 11.418 -4.129 -13.091 1.00 78.06 93 ILE A O 1
ATOM 751 N N . LEU A 1 94 ? 9.411 -5.137 -13.183 1.00 79.12 94 LEU A N 1
ATOM 752 C CA . LEU A 1 94 ? 9.628 -5.762 -14.491 1.00 79.12 94 LEU A CA 1
ATOM 753 C C . LEU A 1 94 ? 9.917 -4.722 -15.581 1.00 79.12 94 LEU A C 1
ATOM 755 O O . LEU A 1 94 ? 10.853 -4.897 -16.358 1.00 79.12 94 LEU A O 1
ATOM 759 N N . LEU A 1 95 ? 9.165 -3.617 -15.607 1.00 74.94 95 LEU A N 1
ATOM 760 C CA . LEU A 1 95 ? 9.402 -2.507 -16.534 1.00 74.94 95 LEU A CA 1
ATOM 761 C C . LEU A 1 95 ? 10.763 -1.850 -16.316 1.00 74.94 95 LEU A C 1
ATOM 763 O O . LEU A 1 95 ? 11.432 -1.511 -17.286 1.00 74.94 95 LEU A O 1
ATOM 767 N N . LEU A 1 96 ? 11.182 -1.679 -15.062 1.00 71.06 96 LEU A N 1
ATOM 768 C CA . LEU A 1 96 ? 12.457 -1.047 -14.737 1.00 71.06 96 LEU A CA 1
ATOM 769 C C . LEU A 1 96 ? 13.644 -1.941 -15.117 1.00 71.06 96 LEU A C 1
ATOM 771 O O . LEU A 1 96 ? 14.613 -1.451 -15.691 1.00 71.06 96 LEU A O 1
ATOM 775 N N . VAL A 1 97 ? 13.534 -3.254 -14.886 1.00 74.62 97 VAL A N 1
ATOM 776 C CA . VAL A 1 97 ? 14.523 -4.248 -15.335 1.00 74.62 97 VAL A CA 1
ATOM 777 C C . VAL A 1 97 ? 14.606 -4.276 -16.860 1.00 74.62 97 VAL A C 1
ATOM 779 O O . VAL A 1 97 ? 15.703 -4.248 -17.414 1.00 74.62 97 VAL A O 1
ATOM 782 N N . TYR A 1 98 ? 13.464 -4.279 -17.550 1.00 73.50 98 TYR A N 1
ATOM 783 C CA . TYR A 1 98 ? 13.434 -4.261 -19.011 1.00 73.50 98 TYR A CA 1
ATOM 784 C C . TYR A 1 98 ? 14.028 -2.966 -19.581 1.00 73.50 98 TYR A C 1
ATOM 786 O O . TYR A 1 98 ? 14.859 -3.011 -20.485 1.00 73.50 98 TYR A O 1
ATOM 794 N N . ALA A 1 99 ? 13.664 -1.809 -19.019 1.00 67.62 99 ALA A N 1
ATOM 795 C CA . ALA A 1 99 ? 14.232 -0.523 -19.410 1.00 67.62 99 ALA A CA 1
ATOM 796 C C . ALA A 1 99 ? 15.752 -0.499 -19.197 1.00 67.62 99 ALA A C 1
ATOM 798 O O . ALA A 1 99 ? 16.478 -0.060 -20.081 1.00 67.62 99 ALA A O 1
ATOM 799 N N . GLN A 1 100 ? 16.246 -1.035 -18.077 1.00 67.56 100 GLN A N 1
ATOM 800 C CA . GLN A 1 100 ? 17.678 -1.153 -17.806 1.00 67.56 100 GLN A CA 1
ATOM 801 C C . GLN A 1 100 ? 18.397 -2.055 -18.823 1.00 67.56 100 GLN A C 1
ATOM 803 O O . GLN A 1 100 ? 19.495 -1.713 -19.263 1.00 67.56 100 GLN A O 1
ATOM 808 N N . GLN A 1 101 ? 17.795 -3.182 -19.216 1.00 69.06 101 GLN A N 1
ATOM 809 C CA . GLN A 1 101 ? 18.351 -4.054 -20.255 1.00 69.06 101 GLN A CA 1
ATOM 810 C C . GLN A 1 101 ? 18.436 -3.339 -21.601 1.00 69.06 101 GLN A C 1
ATOM 812 O O . GLN A 1 101 ? 19.484 -3.383 -22.242 1.00 69.06 101 GLN A O 1
ATOM 817 N N . GLN A 1 102 ? 17.374 -2.637 -22.001 1.00 68.31 102 GLN A N 1
ATOM 818 C CA . GLN A 1 102 ? 17.388 -1.874 -23.245 1.00 68.31 102 GLN A CA 1
ATOM 819 C C . GLN A 1 102 ? 18.460 -0.798 -23.201 1.00 68.31 102 GLN A C 1
ATOM 821 O O . GLN A 1 102 ? 19.323 -0.788 -24.064 1.00 68.31 102 GLN A O 1
ATOM 826 N N . ILE A 1 103 ? 18.500 -0.004 -22.131 1.00 64.69 103 ILE A N 1
ATOM 827 C CA . ILE A 1 103 ? 19.534 0.999 -21.871 1.00 64.69 103 ILE A CA 1
ATOM 828 C C . ILE A 1 103 ? 20.955 0.432 -22.037 1.00 64.69 103 ILE A C 1
ATOM 830 O O . ILE A 1 103 ? 21.803 1.079 -22.642 1.00 64.69 103 ILE A O 1
ATOM 834 N N . SER A 1 104 ? 21.231 -0.773 -21.530 1.00 63.31 104 SER A N 1
ATOM 835 C CA . SER A 1 104 ? 22.560 -1.391 -21.642 1.00 63.31 104 SER A CA 1
ATOM 836 C C . SER A 1 104 ? 22.950 -1.826 -23.059 1.00 63.31 104 SER A C 1
ATOM 838 O O . SER A 1 104 ? 24.132 -2.043 -23.315 1.00 63.31 104 SER A O 1
ATOM 840 N N . ASN A 1 105 ? 21.976 -1.935 -23.965 1.00 63.66 105 ASN A N 1
ATOM 841 C CA . ASN A 1 105 ? 22.195 -2.243 -25.376 1.00 63.66 105 ASN A CA 1
ATOM 842 C C . ASN A 1 105 ? 22.395 -0.978 -26.231 1.00 63.66 105 ASN A C 1
ATOM 844 O O . ASN A 1 105 ? 22.782 -1.099 -27.389 1.00 63.66 105 ASN A O 1
ATOM 848 N N . PHE A 1 106 ? 22.170 0.221 -25.676 1.00 63.03 106 PHE A N 1
ATOM 849 C CA . PHE A 1 106 ? 22.419 1.483 -26.372 1.00 63.03 106 PHE A CA 1
ATOM 850 C C . PHE A 1 106 ? 23.872 1.930 -26.254 1.00 63.03 106 PHE A C 1
ATOM 852 O O . PHE A 1 106 ? 24.435 2.008 -25.160 1.00 63.03 106 PHE A O 1
ATOM 859 N N . ASN A 1 107 ? 24.436 2.377 -27.376 1.00 57.28 107 ASN A N 1
ATOM 860 C CA . ASN A 1 107 ? 25.629 3.216 -27.359 1.00 57.28 107 ASN A CA 1
ATOM 861 C C . ASN A 1 107 ? 25.240 4.644 -26.937 1.00 57.28 107 ASN A C 1
ATOM 863 O O . ASN A 1 107 ? 24.723 5.433 -27.722 1.00 57.28 107 ASN A O 1
ATOM 867 N N . PHE A 1 108 ? 25.503 4.975 -25.673 1.00 55.75 108 PHE A N 1
ATOM 868 C CA . PHE A 1 108 ? 25.141 6.239 -25.013 1.00 55.75 108 PHE A CA 1
ATOM 869 C C . PHE A 1 108 ? 25.824 7.516 -25.537 1.00 55.75 108 PHE A C 1
ATOM 871 O O . PHE A 1 108 ? 25.486 8.620 -25.088 1.00 55.75 108 PHE A O 1
ATOM 878 N N . ASP A 1 109 ? 26.770 7.390 -26.465 1.00 54.19 109 ASP A N 1
ATOM 879 C CA . ASP A 1 109 ? 27.585 8.513 -26.938 1.00 54.19 109 ASP A CA 1
ATOM 880 C C . ASP A 1 109 ? 26.796 9.539 -27.772 1.00 54.19 109 ASP A C 1
ATOM 882 O O . ASP A 1 109 ? 27.171 10.714 -27.806 1.00 54.19 109 ASP A O 1
ATOM 886 N N . SER A 1 110 ? 25.682 9.147 -28.403 1.00 52.12 110 SER A N 1
ATOM 887 C CA . SER A 1 110 ? 24.837 10.055 -29.198 1.00 52.12 110 SER A CA 1
ATOM 888 C C . SER A 1 110 ? 23.712 10.714 -28.385 1.00 52.12 110 SER A C 1
ATOM 890 O O . SER A 1 110 ? 23.386 11.878 -28.615 1.00 52.12 110 SER A O 1
ATOM 892 N N . ILE A 1 111 ? 23.147 10.008 -27.400 1.00 52.59 111 ILE A N 1
ATOM 893 C CA . ILE A 1 111 ? 21.923 10.418 -26.683 1.00 52.59 111 ILE A CA 1
ATOM 894 C C . ILE A 1 111 ? 22.206 11.447 -25.582 1.00 52.59 111 ILE A C 1
ATOM 896 O O . ILE A 1 111 ? 21.404 12.348 -25.355 1.00 52.59 111 ILE A O 1
ATOM 900 N N . THR A 1 112 ? 23.365 11.379 -24.920 1.00 52.59 112 THR A N 1
ATOM 901 C CA . THR A 1 112 ? 23.733 12.321 -23.839 1.00 52.59 112 THR A CA 1
ATOM 902 C C . THR A 1 112 ? 23.932 13.763 -24.311 1.00 52.59 112 THR A C 1
ATOM 904 O O . THR A 1 112 ? 23.965 14.679 -23.490 1.00 52.59 112 THR A O 1
ATOM 907 N N . ARG A 1 113 ? 24.042 13.977 -25.628 1.00 53.06 113 ARG A N 1
ATOM 908 C CA . ARG A 1 113 ? 24.178 15.300 -26.251 1.00 53.06 113 ARG A CA 1
ATOM 909 C C . ARG A 1 113 ? 22.858 15.879 -26.756 1.00 53.06 113 ARG A C 1
ATOM 911 O O . ARG A 1 113 ? 22.836 17.055 -27.103 1.00 53.06 113 ARG A O 1
ATOM 918 N N . MET A 1 114 ? 21.788 15.085 -26.802 1.00 55.84 114 MET A N 1
ATOM 919 C CA . MET A 1 114 ? 20.480 15.537 -27.273 1.00 55.84 114 MET A CA 1
ATOM 920 C C . MET A 1 114 ? 19.662 16.107 -26.119 1.00 55.84 114 MET A C 1
ATOM 922 O O . MET A 1 114 ? 19.567 15.526 -25.035 1.00 55.84 114 MET A O 1
ATOM 926 N N . SER A 1 115 ? 19.034 17.251 -26.358 1.00 58.50 115 SER A N 1
ATOM 927 C CA . SER A 1 115 ? 18.022 17.778 -25.453 1.00 58.50 115 SER A CA 1
ATOM 928 C C . SER A 1 115 ? 16.791 16.859 -25.414 1.00 58.50 115 SER A C 1
ATOM 930 O O . SER A 1 115 ? 16.482 16.145 -26.366 1.00 58.50 115 SER A O 1
ATOM 932 N N . LEU A 1 116 ? 16.040 16.912 -24.309 1.00 55.81 116 LEU A N 1
ATOM 933 C CA . LEU A 1 116 ? 14.784 16.167 -24.111 1.00 55.81 116 LEU A CA 1
ATOM 934 C C . LEU A 1 116 ? 13.783 16.360 -25.264 1.00 55.81 116 LEU A C 1
ATOM 936 O O . LEU A 1 116 ? 13.003 15.461 -25.554 1.00 55.81 116 LEU A O 1
ATOM 940 N N . PHE A 1 117 ? 13.809 17.533 -25.902 1.00 56.91 117 PHE A N 1
ATOM 941 C CA . PHE A 1 117 ? 12.955 17.869 -27.036 1.00 56.91 117 PHE A CA 1
ATOM 942 C C . PHE A 1 117 ? 13.457 17.212 -28.327 1.00 56.91 117 PHE A C 1
ATOM 944 O O . PHE A 1 117 ? 12.678 16.589 -29.039 1.00 56.91 117 PHE A O 1
ATOM 951 N N . GLU A 1 118 ? 14.763 17.268 -28.597 1.00 61.59 118 GLU A N 1
ATOM 952 C CA . GLU A 1 118 ? 15.374 16.617 -29.764 1.00 61.59 118 GLU A CA 1
ATOM 953 C C . GLU A 1 118 ? 15.221 15.099 -29.719 1.00 61.59 118 GLU A C 1
ATOM 955 O O . GLU A 1 118 ? 14.928 14.493 -30.739 1.00 61.59 118 GLU A O 1
ATOM 960 N N . ALA A 1 119 ? 15.328 14.491 -28.539 1.00 61.16 119 ALA A N 1
ATOM 961 C CA . ALA A 1 119 ? 15.140 13.055 -28.373 1.00 61.16 119 ALA A CA 1
ATOM 962 C C . ALA A 1 119 ? 13.674 12.608 -28.570 1.00 61.16 119 ALA A C 1
ATOM 964 O O . ALA A 1 119 ? 13.428 11.481 -28.987 1.00 61.16 119 ALA A O 1
ATOM 965 N N . LEU A 1 120 ? 12.698 13.489 -28.315 1.00 60.38 120 LEU A N 1
ATOM 966 C CA . LEU A 1 120 ? 11.267 13.196 -28.485 1.00 60.38 120 LEU A CA 1
ATOM 967 C C . LEU A 1 120 ? 10.814 13.240 -29.953 1.00 60.38 120 LEU A C 1
ATOM 969 O O . LEU A 1 120 ? 9.844 12.581 -30.318 1.00 60.38 120 LEU A O 1
ATOM 973 N N . PHE A 1 121 ? 11.503 14.041 -30.770 1.00 66.12 121 PHE A N 1
ATOM 974 C CA . PHE A 1 121 ? 11.267 14.189 -32.210 1.00 66.12 121 PHE A CA 1
ATOM 975 C C . PHE A 1 121 ? 12.368 13.544 -33.060 1.00 66.12 121 PHE A C 1
ATOM 977 O O . PHE A 1 121 ? 12.357 13.671 -34.286 1.00 66.12 121 PHE A O 1
ATOM 984 N N . ALA A 1 122 ? 13.319 12.856 -32.428 1.00 62.78 122 ALA A N 1
ATOM 985 C CA . ALA A 1 122 ? 14.321 12.079 -33.128 1.00 62.78 122 ALA A CA 1
ATOM 986 C C . ALA A 1 122 ? 13.606 10.968 -33.897 1.00 62.78 122 ALA A C 1
ATOM 988 O O . ALA A 1 122 ? 12.857 10.182 -33.325 1.00 62.78 122 ALA A O 1
ATOM 989 N N . ASN A 1 123 ? 13.883 10.863 -35.195 1.00 64.12 123 ASN A N 1
ATOM 990 C CA . ASN A 1 123 ? 13.364 9.787 -36.046 1.00 64.12 123 ASN A CA 1
ATOM 991 C C . ASN A 1 123 ? 14.082 8.444 -35.784 1.00 64.12 123 ASN A C 1
ATOM 993 O O . ASN A 1 123 ? 14.136 7.568 -36.645 1.00 64.12 123 ASN A O 1
ATOM 997 N N . ASP A 1 124 ? 14.690 8.323 -34.606 1.00 69.88 124 ASP A N 1
ATOM 998 C CA . ASP A 1 124 ? 15.409 7.158 -34.145 1.00 69.88 124 ASP A CA 1
ATOM 999 C C . ASP A 1 124 ? 14.436 6.285 -33.346 1.00 69.88 124 ASP A C 1
ATOM 1001 O O . ASP A 1 124 ? 13.926 6.666 -32.281 1.00 69.88 124 ASP A O 1
ATOM 1005 N N . ALA A 1 125 ? 14.137 5.113 -33.907 1.00 70.88 125 ALA A N 1
ATOM 1006 C CA . ALA A 1 125 ? 13.234 4.145 -33.304 1.00 70.88 125 ALA A CA 1
ATOM 1007 C C . ALA A 1 125 ? 13.717 3.734 -31.910 1.00 70.88 125 ALA A C 1
ATOM 1009 O O . ALA A 1 125 ? 12.906 3.499 -31.016 1.00 70.88 125 ALA A O 1
ATOM 1010 N N . GLU A 1 126 ? 15.029 3.701 -31.700 1.00 68.81 126 GLU A N 1
ATOM 1011 C CA . GLU A 1 126 ? 15.614 3.265 -30.451 1.00 68.81 126 GLU A CA 1
ATOM 1012 C C . GLU A 1 126 ? 15.380 4.332 -29.351 1.00 68.81 126 GLU A C 1
ATOM 1014 O O . GLU A 1 126 ? 14.819 4.036 -28.288 1.00 68.81 126 GLU A O 1
ATOM 1019 N N . VAL A 1 127 ? 15.680 5.607 -29.624 1.00 67.94 127 VAL A N 1
ATOM 1020 C CA . VAL A 1 127 ? 15.427 6.721 -28.682 1.00 67.94 127 VAL A CA 1
ATOM 1021 C C . VAL A 1 127 ? 13.938 6.830 -28.328 1.00 67.94 127 VAL A C 1
ATOM 1023 O O . VAL A 1 127 ? 13.576 6.998 -27.158 1.00 67.94 127 VAL A O 1
ATOM 1026 N N . THR A 1 128 ? 13.064 6.648 -29.319 1.00 70.00 128 THR A N 1
ATOM 1027 C CA . THR A 1 128 ? 11.604 6.657 -29.137 1.00 70.00 128 THR A CA 1
ATOM 1028 C C . THR A 1 128 ? 11.142 5.534 -28.203 1.00 70.00 128 THR A C 1
ATOM 1030 O O . THR A 1 128 ? 10.324 5.750 -27.303 1.00 70.00 128 THR A O 1
ATOM 1033 N N . VAL A 1 129 ? 11.697 4.330 -28.372 1.00 71.44 129 VAL A N 1
ATOM 1034 C CA . VAL A 1 129 ? 11.409 3.162 -27.531 1.00 71.44 129 VAL A CA 1
ATOM 1035 C C . VAL A 1 129 ? 11.843 3.408 -26.081 1.00 71.44 129 VAL A C 1
ATOM 1037 O O . VAL A 1 129 ? 11.070 3.147 -25.154 1.00 71.44 129 VAL A O 1
ATOM 1040 N N . LEU A 1 130 ? 13.030 3.979 -25.862 1.00 69.44 130 LEU A N 1
ATOM 1041 C CA . LEU A 1 130 ? 13.522 4.325 -24.527 1.00 69.44 130 LEU A CA 1
ATOM 1042 C C . LEU A 1 130 ? 12.607 5.337 -23.815 1.00 69.44 130 LEU A C 1
ATOM 1044 O O . LEU A 1 130 ? 12.275 5.161 -22.635 1.00 69.44 130 LEU A O 1
ATOM 1048 N N . PHE A 1 131 ? 12.157 6.372 -24.529 1.00 69.94 131 PHE A N 1
ATOM 1049 C CA . PHE A 1 131 ? 11.205 7.356 -24.007 1.00 69.94 131 PHE A CA 1
ATOM 1050 C C . PHE A 1 131 ? 9.878 6.717 -23.609 1.00 69.94 131 PHE A C 1
ATOM 1052 O O . PHE A 1 131 ? 9.367 6.979 -22.517 1.00 69.94 131 PHE A O 1
ATOM 1059 N N . TYR A 1 132 ? 9.343 5.841 -24.457 1.00 72.06 132 TYR A N 1
ATOM 1060 C CA . TYR A 1 132 ? 8.084 5.152 -24.199 1.00 72.06 132 TYR A CA 1
ATOM 1061 C C . TYR A 1 132 ? 8.154 4.278 -22.938 1.00 72.06 132 TYR A C 1
ATOM 1063 O O . TYR A 1 132 ? 7.273 4.357 -22.076 1.00 72.06 132 TYR A O 1
ATOM 1071 N N . TYR A 1 133 ? 9.235 3.511 -22.764 1.00 69.25 133 TYR A N 1
ATOM 1072 C CA . TYR A 1 133 ? 9.439 2.698 -21.561 1.00 69.25 133 TYR A CA 1
ATOM 1073 C C . TYR A 1 133 ? 9.663 3.538 -20.302 1.00 69.25 133 TYR A C 1
ATOM 1075 O O . TYR A 1 133 ? 9.130 3.202 -19.245 1.00 69.25 133 TYR A O 1
ATOM 1083 N N . THR A 1 134 ? 10.383 4.656 -20.403 1.00 68.19 134 THR A N 1
ATOM 1084 C CA . THR A 1 134 ? 10.596 5.579 -19.275 1.00 68.19 134 THR A CA 1
ATOM 1085 C C . THR A 1 134 ? 9.286 6.249 -18.847 1.00 68.19 134 THR A C 1
ATOM 1087 O O . THR A 1 134 ? 8.993 6.370 -17.652 1.00 68.19 134 THR A O 1
ATOM 1090 N N . PHE A 1 135 ? 8.447 6.631 -19.812 1.00 71.31 135 PHE A N 1
ATOM 1091 C CA . PHE A 1 135 ? 7.121 7.192 -19.565 1.00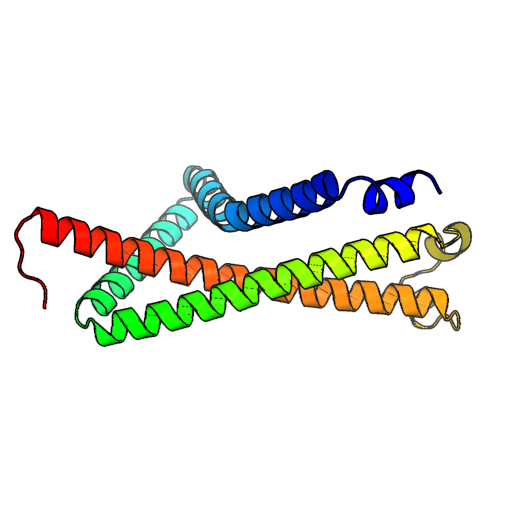 71.31 135 PHE A CA 1
ATOM 1092 C C . PHE A 1 135 ? 6.177 6.168 -18.916 1.00 71.31 135 PHE A C 1
ATOM 1094 O O . PHE A 1 135 ? 5.579 6.451 -17.874 1.00 71.31 135 PHE A O 1
ATOM 1101 N N . LEU A 1 136 ? 6.102 4.946 -19.456 1.00 73.19 136 LEU A N 1
ATOM 1102 C CA . LEU A 1 136 ? 5.335 3.846 -18.858 1.00 73.19 136 LEU A CA 1
ATOM 1103 C C . LEU A 1 136 ? 5.836 3.483 -17.452 1.00 73.19 136 LEU A C 1
ATOM 1105 O O . LEU A 1 136 ? 5.033 3.303 -16.532 1.00 73.19 136 LEU A O 1
ATOM 1109 N N . GLY A 1 137 ? 7.154 3.423 -17.257 1.00 68.62 137 GLY A N 1
ATOM 1110 C CA . GLY A 1 137 ? 7.781 3.227 -15.950 1.00 68.62 137 GLY A CA 1
ATOM 1111 C C . GLY A 1 137 ? 7.358 4.305 -14.949 1.00 68.62 137 GLY A C 1
ATOM 1112 O O . GLY A 1 137 ? 6.963 3.996 -13.828 1.00 68.62 137 GLY A O 1
ATOM 1113 N N . SER A 1 138 ? 7.319 5.567 -15.376 1.00 70.75 138 SER A N 1
ATOM 1114 C CA . SER A 1 138 ? 6.872 6.685 -14.534 1.00 70.75 138 SER A CA 1
ATOM 1115 C C . SER A 1 138 ? 5.390 6.578 -14.149 1.00 70.75 138 SER A C 1
ATOM 1117 O O . SER A 1 138 ? 5.033 6.784 -12.986 1.00 70.75 138 SER A O 1
ATOM 1119 N N . ILE A 1 139 ? 4.515 6.200 -15.088 1.00 76.38 139 ILE A N 1
ATOM 1120 C CA . ILE A 1 139 ? 3.082 5.987 -14.816 1.00 76.38 139 ILE A CA 1
ATOM 1121 C C . ILE A 1 139 ? 2.881 4.839 -13.823 1.00 76.38 139 ILE A C 1
ATOM 1123 O O . ILE A 1 139 ? 2.140 4.979 -12.846 1.00 76.38 139 ILE A O 1
ATOM 1127 N N . THR A 1 140 ? 3.541 3.702 -14.045 1.00 75.44 140 THR A N 1
ATOM 1128 C CA . THR A 1 140 ? 3.423 2.527 -13.165 1.00 75.44 140 THR A CA 1
ATOM 1129 C C . THR A 1 140 ? 4.010 2.777 -11.777 1.00 75.44 140 THR A C 1
ATOM 1131 O O . THR A 1 140 ? 3.442 2.325 -10.777 1.00 75.44 140 THR A O 1
ATOM 1134 N N . PHE A 1 141 ? 5.065 3.584 -11.679 1.00 74.00 141 PHE A N 1
ATOM 1135 C CA . PHE A 1 141 ? 5.607 4.052 -10.409 1.00 74.00 141 PHE A CA 1
ATOM 1136 C C . PHE A 1 141 ? 4.595 4.917 -9.638 1.00 74.00 141 PHE A C 1
ATOM 1138 O O . PHE A 1 141 ? 4.314 4.652 -8.465 1.00 74.00 141 PHE A O 1
ATOM 1145 N N . LEU A 1 142 ? 3.955 5.892 -10.295 1.00 75.62 142 LEU A N 1
ATOM 1146 C CA . LEU A 1 142 ? 2.889 6.700 -9.685 1.00 75.62 142 LEU A CA 1
ATOM 1147 C C . LEU A 1 142 ? 1.683 5.846 -9.258 1.00 75.62 142 LEU A C 1
ATOM 1149 O O . LEU A 1 142 ? 1.133 6.039 -8.166 1.00 75.62 142 LEU A O 1
ATOM 1153 N N . ALA A 1 143 ? 1.288 4.867 -10.073 1.00 76.94 143 ALA A N 1
ATOM 1154 C CA . ALA A 1 143 ? 0.231 3.916 -9.735 1.00 76.94 143 ALA A CA 1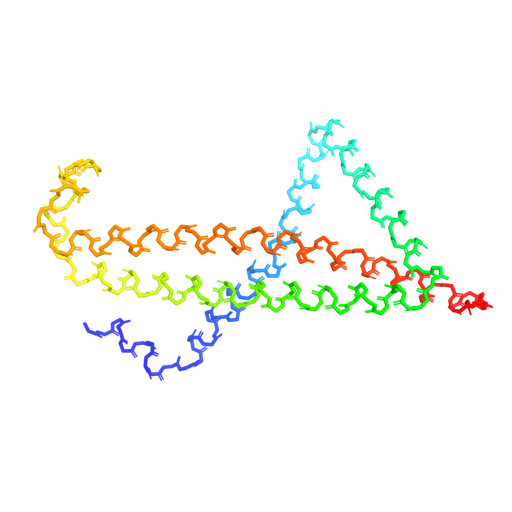
ATOM 1155 C C . ALA A 1 143 ? 0.590 3.083 -8.491 1.00 76.94 143 ALA A C 1
ATOM 1157 O O . ALA A 1 143 ? -0.254 2.840 -7.626 1.00 76.94 143 ALA A O 1
ATOM 1158 N N . THR A 1 144 ? 1.858 2.704 -8.347 1.00 78.44 144 THR A N 1
ATOM 1159 C CA . THR A 1 144 ? 2.368 1.961 -7.188 1.00 78.44 144 THR A CA 1
ATOM 1160 C C . THR A 1 144 ? 2.385 2.812 -5.921 1.00 78.44 144 THR A C 1
ATOM 1162 O O . THR A 1 144 ? 1.942 2.360 -4.863 1.00 78.44 144 THR A O 1
ATOM 1165 N N . LEU A 1 145 ? 2.802 4.076 -6.012 1.00 76.38 145 LEU A N 1
ATOM 1166 C CA . LEU A 1 145 ? 2.772 5.003 -4.877 1.00 76.38 145 LEU A CA 1
ATOM 1167 C C . LEU A 1 145 ? 1.341 5.281 -4.395 1.00 76.38 145 LEU A C 1
ATOM 1169 O O . LEU A 1 145 ? 1.061 5.259 -3.192 1.00 76.38 145 LEU A O 1
ATOM 1173 N N . THR A 1 146 ? 0.420 5.532 -5.326 1.00 79.25 146 THR A N 1
ATOM 1174 C CA . THR A 1 146 ? -0.980 5.845 -5.006 1.00 79.25 146 THR A CA 1
ATOM 1175 C C . THR A 1 146 ? -1.718 4.634 -4.437 1.00 79.25 146 THR A C 1
ATOM 1177 O O . THR A 1 146 ? -2.353 4.741 -3.382 1.00 79.25 146 THR A O 1
ATOM 1180 N N . SER A 1 147 ? -1.589 3.463 -5.063 1.00 80.81 147 SER A N 1
ATOM 1181 C CA . SER A 1 147 ? -2.178 2.217 -4.556 1.00 80.81 147 SER A CA 1
ATOM 1182 C C . SER A 1 147 ? -1.579 1.802 -3.208 1.00 80.81 147 SER A C 1
ATOM 1184 O O . SER A 1 147 ? -2.328 1.419 -2.305 1.00 80.81 147 SER A O 1
ATOM 1186 N N . GLY A 1 148 ? -0.271 1.990 -3.010 1.00 78.81 148 GLY A N 1
ATOM 1187 C CA . GLY A 1 148 ? 0.416 1.739 -1.742 1.00 78.81 148 GLY A CA 1
ATOM 1188 C C . GLY A 1 148 ? -0.060 2.648 -0.617 1.00 78.81 148 GLY A C 1
ATOM 1189 O O . GLY A 1 148 ? -0.281 2.196 0.510 1.00 78.81 148 GLY A O 1
ATOM 1190 N N . TYR A 1 149 ? -0.319 3.923 -0.916 1.00 81.12 149 TYR A N 1
ATOM 1191 C CA . TYR A 1 149 ? -0.927 4.839 0.046 1.00 81.12 149 TYR A CA 1
ATOM 1192 C C . TYR A 1 149 ? -2.315 4.354 0.489 1.00 81.12 149 TYR A C 1
ATOM 1194 O O . TYR A 1 149 ? -2.601 4.306 1.691 1.00 81.12 149 TYR A O 1
ATOM 1202 N N . VAL A 1 150 ? -3.178 3.985 -0.466 1.00 84.06 150 VAL A N 1
ATOM 1203 C CA . VAL A 1 150 ? -4.550 3.529 -0.183 1.00 84.06 150 VAL A CA 1
ATOM 1204 C C . VAL A 1 150 ? -4.536 2.223 0.611 1.00 84.06 150 VAL A C 1
ATOM 1206 O O . VAL A 1 150 ? -5.234 2.116 1.624 1.00 84.06 150 VAL A O 1
ATOM 1209 N N . SER A 1 151 ? -3.697 1.271 0.202 1.00 84.50 151 SER A N 1
ATOM 1210 C CA . SER A 1 151 ? -3.458 0.003 0.895 1.00 84.50 151 SER A CA 1
ATOM 1211 C C . SER A 1 151 ? -3.016 0.239 2.345 1.00 84.50 151 SER A C 1
ATOM 1213 O O . SER A 1 151 ? -3.675 -0.211 3.288 1.00 84.50 151 SER A O 1
ATOM 1215 N N . SER A 1 152 ? -1.970 1.044 2.550 1.00 83.31 152 SER A N 1
ATOM 1216 C CA . SER A 1 152 ? -1.434 1.364 3.876 1.00 83.31 152 SER A CA 1
ATOM 1217 C C . SER A 1 152 ? -2.471 2.026 4.787 1.00 83.31 152 SER A C 1
ATOM 1219 O O . SER A 1 152 ? -2.560 1.704 5.975 1.00 83.31 152 SER A O 1
ATOM 1221 N N . ALA A 1 153 ? -3.277 2.950 4.257 1.00 83.31 153 ALA A N 1
ATOM 1222 C CA . ALA A 1 153 ? -4.325 3.614 5.027 1.00 83.31 153 ALA A CA 1
ATOM 1223 C C . ALA A 1 153 ? -5.409 2.626 5.48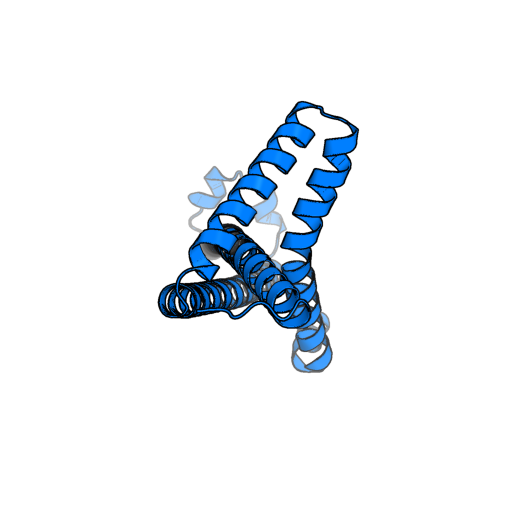5 1.00 83.31 153 ALA A C 1
ATOM 1225 O O . ALA A 1 153 ? -5.796 2.634 6.657 1.00 83.31 153 ALA A O 1
ATOM 1226 N N . ARG A 1 154 ? -5.865 1.740 4.591 1.00 86.69 154 ARG A N 1
ATOM 1227 C CA . ARG A 1 154 ? -6.870 0.711 4.906 1.00 86.69 154 ARG A CA 1
ATOM 1228 C C . ARG A 1 154 ? -6.355 -0.290 5.937 1.00 86.69 154 ARG A C 1
ATOM 1230 O O . ARG A 1 154 ? -7.050 -0.550 6.919 1.00 86.69 154 ARG A O 1
ATOM 1237 N N . ASN A 1 155 ? -5.121 -0.764 5.778 1.00 87.50 155 ASN A N 1
ATOM 1238 C CA . ASN A 1 155 ? -4.498 -1.704 6.712 1.00 87.50 155 ASN A CA 1
ATOM 1239 C C . ASN A 1 155 ? -4.351 -1.101 8.117 1.00 87.50 155 ASN A C 1
ATOM 1241 O O . ASN A 1 155 ? -4.620 -1.776 9.108 1.00 87.50 155 ASN A O 1
ATOM 1245 N N . ARG A 1 156 ? -4.027 0.194 8.232 1.00 85.44 156 ARG A N 1
ATOM 1246 C CA . ARG A 1 156 ? -3.980 0.892 9.530 1.00 85.44 156 ARG A CA 1
ATOM 1247 C C . ARG A 1 156 ? -5.334 0.945 10.234 1.00 85.44 156 ARG A C 1
ATOM 1249 O O . ARG A 1 156 ? -5.398 0.757 11.450 1.00 85.44 156 ARG A O 1
ATOM 1256 N N . ILE A 1 157 ? -6.406 1.205 9.487 1.00 89.00 157 ILE A N 1
ATOM 1257 C CA . ILE A 1 157 ? -7.771 1.234 10.028 1.00 89.00 157 ILE A CA 1
ATOM 1258 C C . ILE A 1 157 ? -8.176 -0.161 10.510 1.00 89.00 157 ILE A C 1
ATOM 1260 O O . ILE A 1 157 ? -8.643 -0.293 11.642 1.00 89.00 157 ILE A O 1
ATOM 1264 N N . LEU A 1 158 ? -7.935 -1.194 9.697 1.00 89.62 158 LEU A N 1
ATOM 1265 C CA . LEU A 1 158 ? -8.222 -2.584 10.055 1.00 89.62 158 LEU A CA 1
ATOM 1266 C C . LEU A 1 158 ? -7.433 -3.034 11.278 1.00 89.62 158 LEU A C 1
ATOM 1268 O O . LEU A 1 158 ? -8.028 -3.518 12.235 1.00 89.62 158 LEU A O 1
ATOM 1272 N N . TYR A 1 159 ? -6.119 -2.808 11.299 1.00 88.62 159 TYR A N 1
ATOM 1273 C CA . TYR A 1 159 ? -5.284 -3.136 12.451 1.00 88.62 159 TYR A CA 1
ATOM 1274 C C . TYR A 1 159 ? -5.820 -2.482 13.728 1.00 88.62 159 TYR A C 1
ATOM 1276 O O . TYR A 1 159 ? -5.926 -3.121 14.779 1.00 88.62 159 TYR A O 1
ATOM 1284 N N . LYS A 1 160 ? -6.236 -1.211 13.647 1.00 90.19 160 LYS A N 1
ATOM 1285 C CA . LYS A 1 160 ? -6.823 -0.518 14.795 1.00 90.19 160 LYS A CA 1
ATOM 1286 C C . LYS A 1 160 ? -8.176 -1.103 15.205 1.00 90.19 160 LYS A C 1
ATOM 1288 O O . LYS A 1 160 ? -8.425 -1.222 16.402 1.00 90.19 160 LYS A O 1
ATOM 1293 N N . ALA A 1 161 ? -9.023 -1.480 14.250 1.00 88.06 161 ALA A N 1
ATOM 1294 C CA . ALA A 1 161 ? -10.300 -2.133 14.521 1.00 88.06 161 ALA A CA 1
ATOM 1295 C C . ALA A 1 161 ? -10.086 -3.490 15.211 1.00 88.06 161 ALA A C 1
ATOM 1297 O O . ALA A 1 161 ? -10.576 -3.689 16.322 1.00 88.06 161 ALA A O 1
ATOM 1298 N N . TYR A 1 162 ? -9.275 -4.380 14.635 1.00 88.31 162 TYR A N 1
ATOM 1299 C CA . TYR A 1 162 ? -9.012 -5.710 15.192 1.00 88.31 162 TYR A CA 1
ATOM 1300 C C . TYR A 1 162 ? -8.352 -5.655 16.571 1.00 88.31 162 TYR A C 1
ATOM 1302 O O . TYR A 1 162 ? -8.797 -6.341 17.489 1.00 88.31 162 TYR A O 1
ATOM 1310 N N . THR A 1 163 ? -7.359 -4.785 16.775 1.00 89.50 163 THR A N 1
ATOM 1311 C CA . THR A 1 163 ? -6.737 -4.618 18.102 1.00 89.50 163 THR A CA 1
ATOM 1312 C C . THR A 1 163 ? -7.717 -4.076 19.142 1.00 89.50 163 THR A C 1
ATOM 1314 O O . THR A 1 163 ? -7.687 -4.499 20.296 1.00 89.50 163 THR A O 1
ATOM 1317 N N . SER A 1 164 ? -8.619 -3.167 18.762 1.00 87.94 164 SER A N 1
ATOM 1318 C CA . SER A 1 164 ? -9.690 -2.700 19.646 1.00 87.94 164 SER A CA 1
ATOM 1319 C C . SER A 1 164 ? -10.722 -3.790 19.950 1.00 87.94 164 SER A C 1
ATOM 1321 O O . SER A 1 164 ? -11.169 -3.868 21.093 1.00 87.94 164 SER A O 1
ATOM 1323 N N . ARG A 1 165 ? -11.061 -4.649 18.981 1.00 85.31 165 ARG A N 1
ATOM 1324 C CA . ARG A 1 165 ? -11.935 -5.817 19.179 1.00 85.31 165 ARG A CA 1
ATOM 1325 C C . ARG A 1 165 ? -11.325 -6.804 20.170 1.00 85.31 165 ARG A C 1
ATOM 1327 O O . ARG A 1 165 ? -11.960 -7.157 21.154 1.00 85.31 165 ARG A O 1
ATOM 1334 N N . LEU A 1 166 ? -10.061 -7.162 19.953 1.00 87.06 166 LEU A N 1
ATOM 1335 C CA . LEU A 1 166 ? -9.299 -8.067 20.809 1.00 87.06 166 LEU A CA 1
ATOM 1336 C C . LEU A 1 166 ? -9.208 -7.551 22.252 1.00 87.06 166 LEU A C 1
ATOM 1338 O O . LEU A 1 166 ? -9.372 -8.318 23.194 1.00 87.06 166 LEU A O 1
ATOM 1342 N N . LYS A 1 167 ? -8.998 -6.241 22.442 1.00 87.31 167 LYS A N 1
ATOM 1343 C CA . LYS A 1 167 ? -9.007 -5.625 23.778 1.00 87.31 167 LYS A CA 1
ATOM 1344 C C . LYS A 1 167 ? -10.361 -5.735 24.478 1.00 87.31 167 LYS A C 1
ATOM 1346 O O . LYS A 1 167 ? -10.379 -5.981 25.675 1.00 87.31 167 LYS A O 1
ATOM 1351 N N . LYS A 1 168 ? -11.469 -5.555 23.752 1.00 85.38 168 LYS A N 1
ATOM 1352 C CA . LYS A 1 168 ? -12.822 -5.697 24.313 1.00 85.38 168 LYS A CA 1
ATOM 1353 C C . LYS A 1 168 ? -13.125 -7.142 24.710 1.00 85.38 168 LYS A C 1
ATOM 1355 O O . LYS A 1 168 ? -13.582 -7.362 25.822 1.00 85.38 168 LYS A O 1
ATOM 1360 N N . LEU A 1 169 ? -12.770 -8.099 23.851 1.00 85.38 169 LEU A N 1
ATOM 1361 C CA . LEU A 1 169 ? -12.903 -9.531 24.139 1.00 85.38 169 LEU A CA 1
ATOM 1362 C C . LEU A 1 169 ? -12.105 -9.939 25.383 1.00 85.38 169 LEU A C 1
ATOM 1364 O O . LEU A 1 169 ? -12.630 -10.615 26.257 1.00 85.38 169 LEU A O 1
ATOM 1368 N N . ARG A 1 170 ? -10.857 -9.466 25.513 1.00 88.94 170 ARG A N 1
ATOM 1369 C CA . ARG A 1 170 ? -10.030 -9.703 26.711 1.00 88.94 170 ARG A CA 1
ATOM 1370 C C . ARG A 1 170 ? -10.607 -9.090 27.988 1.00 88.94 170 ARG A C 1
ATOM 1372 O O . ARG A 1 170 ? -10.297 -9.568 29.067 1.00 88.94 170 ARG A O 1
ATOM 1379 N N . ALA A 1 171 ? -11.401 -8.031 27.864 1.00 88.19 171 ALA A N 1
ATOM 1380 C CA . ALA A 1 171 ? -12.073 -7.385 28.985 1.00 88.19 171 ALA A CA 1
ATOM 1381 C C . ALA A 1 171 ? -13.441 -8.017 29.310 1.00 88.19 171 ALA A C 1
ATOM 1383 O O . ALA A 1 171 ? -14.170 -7.462 30.124 1.00 88.19 171 ALA A O 1
ATOM 1384 N N . GLY A 1 172 ? -13.813 -9.126 28.654 1.00 81.12 172 GLY A N 1
ATOM 1385 C CA . GLY A 1 172 ? -15.100 -9.795 28.862 1.00 81.12 172 GLY A CA 1
ATOM 1386 C C . GLY A 1 172 ? -16.307 -9.014 28.333 1.00 81.12 172 GLY A C 1
ATOM 1387 O O . GLY A 1 172 ? -17.432 -9.299 28.718 1.00 81.12 172 GLY A O 1
ATOM 1388 N N . ILE A 1 173 ? -16.095 -8.013 27.473 1.00 81.56 173 ILE A N 1
ATOM 1389 C CA . ILE A 1 173 ? -17.190 -7.230 26.893 1.00 81.56 173 ILE A CA 1
ATOM 1390 C C . ILE A 1 173 ? -17.792 -8.023 25.734 1.00 81.56 173 ILE A C 1
ATOM 1392 O O . ILE A 1 173 ? -17.098 -8.275 24.742 1.00 81.56 173 ILE A O 1
ATOM 1396 N N . GLU A 1 174 ? -19.082 -8.344 25.834 1.00 71.69 174 GLU A N 1
ATOM 1397 C CA . GLU A 1 174 ? -19.848 -8.902 24.722 1.00 71.69 174 GLU A CA 1
ATOM 1398 C C . GLU A 1 174 ? -19.844 -7.923 23.545 1.00 71.69 174 GLU A C 1
ATOM 1400 O O . GLU A 1 174 ? -20.114 -6.722 23.667 1.00 71.69 174 GLU A O 1
ATOM 1405 N N . LEU A 1 175 ? -19.436 -8.437 22.392 1.00 71.44 175 LEU A N 1
ATOM 1406 C CA . LEU A 1 175 ? -19.467 -7.706 21.138 1.00 71.44 175 LEU A CA 1
ATOM 1407 C C . LEU A 1 175 ? -20.721 -8.117 20.367 1.00 71.44 175 LEU A C 1
ATOM 1409 O O . LEU A 1 175 ? -21.074 -9.293 20.432 1.00 71.44 175 LEU A O 1
ATOM 1413 N N . PRO A 1 176 ? -21.343 -7.186 19.624 1.00 60.31 176 PRO A N 1
ATOM 1414 C CA . PRO A 1 176 ? -22.341 -7.551 18.628 1.00 60.31 176 PRO A CA 1
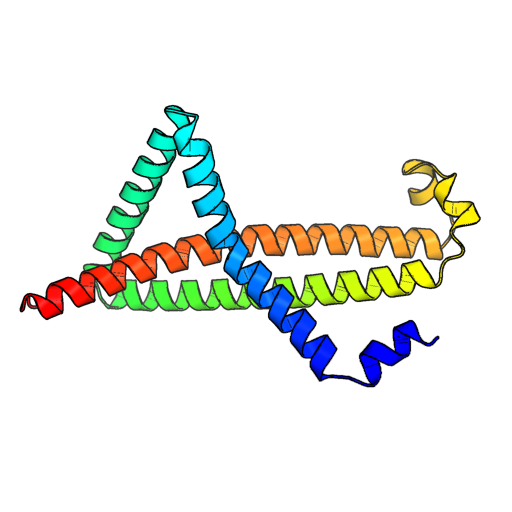ATOM 1415 C C . PRO A 1 176 ? -21.737 -8.432 17.523 1.00 60.31 176 PRO A C 1
ATOM 1417 O O . PRO A 1 176 ? -20.494 -8.387 17.307 1.00 60.31 176 PRO A O 1
#

Foldseek 3Di:
DVVVVVVVPCVPVVVVVLVVLVVVLVCVLVVVVVVLVVCVVVDPVSVVVVVVLVVVLLVLLVVLQQDVVSLVVLVVVLVVLVVQLSVLSVVLVVLVVVLVVLVVVDPCPPVVPDDPVCLCPPPDPSSVVSVVSVVVSVVSVVSNVVSSVVSSSSVSSSVSNVVVVVVCVVVVHDGD

Secondary structure (DSSP, 8-state):
-HHHHHHHH-HHHHHHHHHHHHHHHHHHHHHHHHHHHHHHHH-HHHHHHHHHHHHHHHHHHHHHTT-HHHHHHHHHHHHHHHHHHHHHHHHHHHHHHHHHHHHHHS-TTTGGGS-HHHHHS---HHHHHHHHHHHHHHHHHHHHHHHHHHHHHHHHHHHHHHHHHHHHHHTTPPP-